Protein AF-A0A3B9VJE5-F1 (afdb_monomer)

pLDDT: mean 79.24, std 12.78, range [45.5, 96.0]

Solvent-accessible surface area (backbone atoms only — not comparable to full-atom values): 6988 Å² total; per-residue (Å²): 132,90,74,77,52,71,66,56,53,53,52,52,51,52,52,50,53,51,51,52,51,53,50,51,54,52,49,63,67,43,49,62,50,53,53,42,49,54,51,48,53,52,52,50,53,53,29,51,58,52,37,69,66,68,73,49,73,68,54,52,55,50,38,61,74,64,77,51,62,67,68,61,53,44,51,46,57,43,14,50,53,44,68,76,41,40,75,64,48,51,56,38,28,65,76,38,52,65,63,36,49,52,54,50,52,54,49,40,54,59,49,48,51,52,51,32,66,76,66,71,54,82,87,130

Nearest PDB structures (foldseek):
  3ls1-assembly2_B  TM=3.462E-01  e=5.732E+00  Synechocystis sp. PCC 6803

Radius of gyration: 25.52 Å; Cα contacts (8 Å, |Δi|>4): 57; chains: 1; bounding box: 77×23×64 Å

Foldseek 3Di:
DDDDDPVRVVVVVVVVVVVVVVVVVVVVVCVVLVVLVVVLVVVLVQLVVLQVVVDDPVNLLVCVVVPHDLVNSLSNQLSVVCVVCVVVLSVCSSVPVPVSVVVSVVSSVVVSVVSCVVSVPDDD

Mean predicted aligned 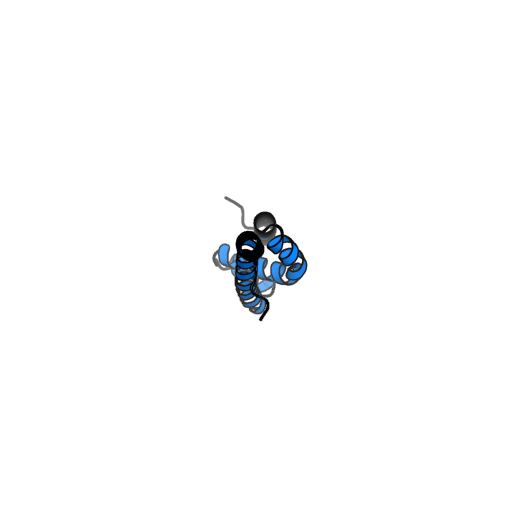error: 10.59 Å

Secondary structure (DSSP, 8-state):
--PPPHHHHHHHHHHHHHHHHHHHHHHHHHHHHHHHHHHHHHHHHHHHHHHTT---HHHHHHHHHTT--HHHHHHHHHHHHHHHHHHHHHHHHHH-HHHHHHHHHHHHHHHHHHHHHHHT----

Sequence (124 aa):
MLSLTEYEIYLLSIILIAFVYISFQLILKLIPYIKAFLQWNHTRSIMYGLANLNYSDEKIANAIKGDHSDELIEYLVLSSWFVKNEKSLKKIWIKDPKAANELISQTVIARYKYYCDVGGLEYD

Structure (mmCIF, N/CA/C/O backbone):
data_AF-A0A3B9VJE5-F1
#
_entry.id   AF-A0A3B9VJE5-F1
#
loop_
_atom_site.group_PDB
_atom_site.id
_atom_site.type_symbol
_atom_site.label_atom_id
_atom_site.label_alt_id
_atom_site.label_comp_id
_atom_site.label_asym_id
_atom_site.label_entity_id
_atom_site.label_seq_id
_atom_site.pdbx_PDB_ins_code
_atom_site.Cartn_x
_atom_site.Cartn_y
_atom_site.Cartn_z
_atom_site.occupancy
_atom_site.B_iso_or_equiv
_atom_site.auth_seq_id
_atom_site.auth_comp_id
_atom_site.auth_asym_id
_atom_site.auth_atom_id
_atom_site.pdbx_PDB_model_num
ATOM 1 N N . MET A 1 1 ? 48.938 -4.360 -31.541 1.00 47.88 1 MET A N 1
ATOM 2 C CA . MET A 1 1 ? 47.824 -3.433 -31.252 1.00 47.88 1 MET A CA 1
ATOM 3 C C . MET A 1 1 ? 46.750 -3.729 -32.288 1.00 47.88 1 MET A C 1
ATOM 5 O O . MET A 1 1 ? 46.983 -3.439 -33.450 1.00 47.88 1 MET A O 1
ATOM 9 N N . LEU A 1 2 ? 45.669 -4.425 -31.927 1.00 49.97 2 LEU A N 1
ATOM 10 C CA . LEU A 1 2 ? 44.537 -4.605 -32.844 1.00 49.97 2 LEU A CA 1
ATOM 11 C C . LEU A 1 2 ? 43.717 -3.313 -32.799 1.00 49.97 2 LEU A C 1
ATOM 13 O O . LEU A 1 2 ? 43.102 -3.024 -31.775 1.00 49.97 2 LEU A O 1
ATOM 17 N N . SER A 1 3 ? 43.781 -2.505 -33.860 1.00 74.31 3 SER A N 1
ATOM 18 C CA . SER A 1 3 ? 42.865 -1.376 -34.021 1.00 74.31 3 SER A CA 1
ATOM 19 C C . SER A 1 3 ? 41.544 -1.907 -34.552 1.00 74.31 3 SER A C 1
ATOM 21 O O . SER A 1 3 ? 41.530 -2.615 -35.558 1.00 74.31 3 SER A O 1
ATOM 23 N N . LEU A 1 4 ? 40.453 -1.548 -33.886 1.00 75.19 4 LEU A N 1
ATOM 24 C CA . LEU A 1 4 ? 39.113 -1.779 -34.404 1.00 75.19 4 LEU A CA 1
ATOM 25 C C . LEU A 1 4 ? 38.978 -1.118 -35.779 1.00 75.19 4 LEU A C 1
ATOM 27 O O . LEU A 1 4 ? 39.412 0.019 -35.983 1.00 75.19 4 LEU A O 1
ATOM 31 N N . THR A 1 5 ? 38.382 -1.842 -36.713 1.00 86.06 5 THR A N 1
ATOM 32 C CA . THR A 1 5 ? 37.961 -1.297 -38.002 1.00 86.06 5 THR A CA 1
ATOM 33 C C . THR A 1 5 ? 36.825 -0.294 -37.794 1.00 86.06 5 THR A C 1
ATOM 35 O O . THR A 1 5 ? 36.080 -0.368 -36.815 1.00 86.06 5 THR A O 1
ATOM 38 N N . GLU A 1 6 ? 36.653 0.646 -38.726 1.00 85.38 6 GLU A N 1
ATOM 39 C CA . GLU A 1 6 ? 35.576 1.647 -38.651 1.00 85.38 6 GLU A CA 1
ATOM 40 C C . GLU A 1 6 ? 34.198 0.990 -38.476 1.00 85.38 6 GLU A C 1
ATOM 42 O O . GLU A 1 6 ? 33.389 1.441 -37.669 1.00 85.38 6 GLU A O 1
ATOM 47 N N . TYR A 1 7 ? 33.963 -0.135 -39.159 1.00 86.81 7 TYR A N 1
ATOM 48 C CA . TYR A 1 7 ? 32.735 -0.920 -39.041 1.00 86.81 7 TYR A CA 1
ATOM 49 C C . TYR A 1 7 ? 32.483 -1.430 -37.613 1.00 86.81 7 TYR A C 1
ATOM 51 O O . TYR A 1 7 ? 31.365 -1.328 -37.106 1.00 86.81 7 TYR A O 1
ATOM 59 N N . GLU A 1 8 ? 33.513 -1.942 -36.935 1.00 90.44 8 GLU A N 1
ATOM 60 C CA . GLU A 1 8 ? 33.386 -2.423 -35.555 1.00 90.44 8 GLU A CA 1
ATOM 61 C C . GLU A 1 8 ? 33.101 -1.273 -34.579 1.00 90.44 8 GLU A C 1
ATOM 63 O O . GLU A 1 8 ? 32.317 -1.442 -33.644 1.00 90.44 8 GLU A O 1
ATOM 68 N N . ILE A 1 9 ? 33.657 -0.081 -34.826 1.00 90.19 9 ILE A N 1
ATOM 69 C CA . ILE A 1 9 ? 33.362 1.130 -34.043 1.00 90.19 9 ILE A CA 1
ATOM 70 C C . ILE A 1 9 ? 31.896 1.553 -34.228 1.00 90.19 9 ILE A C 1
ATOM 72 O O . ILE A 1 9 ? 31.213 1.862 -33.243 1.00 90.19 9 ILE A O 1
ATOM 76 N N . TYR A 1 10 ? 31.381 1.527 -35.462 1.00 91.44 10 TYR A N 1
ATOM 77 C CA . TYR A 1 10 ? 29.969 1.818 -35.735 1.00 9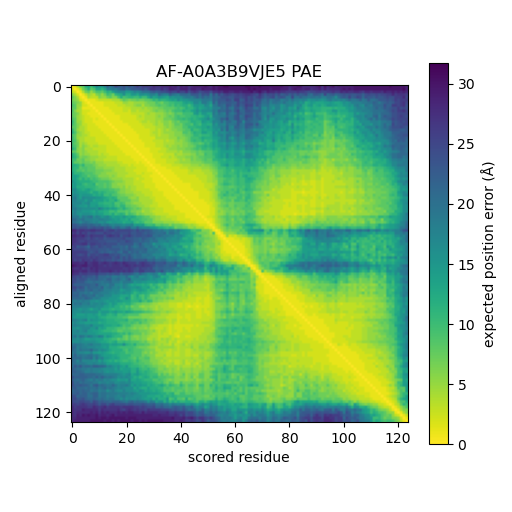1.44 10 TYR A CA 1
ATOM 78 C C . TYR A 1 10 ? 29.040 0.812 -35.048 1.00 91.44 10 TYR A C 1
ATOM 80 O O . TYR A 1 10 ? 28.071 1.211 -34.397 1.00 91.44 10 TYR A O 1
ATOM 88 N N . LEU A 1 11 ? 29.356 -0.482 -35.130 1.00 93.12 11 LEU A N 1
ATOM 89 C CA . LEU A 1 11 ? 28.567 -1.536 -34.496 1.00 93.12 11 LEU A CA 1
ATOM 90 C C . LEU A 1 11 ? 28.539 -1.385 -32.966 1.00 93.12 11 LEU A C 1
ATOM 92 O O . LEU A 1 11 ? 27.465 -1.439 -32.364 1.00 93.12 11 LEU A O 1
ATOM 96 N N . LEU A 1 12 ? 29.692 -1.136 -32.337 1.00 93.00 12 LEU A N 1
ATOM 97 C CA . LEU A 1 12 ? 29.783 -0.900 -30.892 1.00 93.00 12 LEU A CA 1
ATOM 98 C C . LEU A 1 12 ? 28.965 0.321 -30.459 1.00 93.00 12 LEU A C 1
ATOM 100 O O . LEU A 1 12 ? 28.288 0.277 -29.431 1.00 93.00 12 LEU A O 1
ATOM 104 N N . SER A 1 13 ? 28.973 1.384 -31.263 1.00 91.88 13 SER A N 1
ATOM 105 C CA . SER A 1 13 ? 28.199 2.599 -30.995 1.00 91.88 13 SER A CA 1
ATOM 106 C C . SER A 1 13 ? 26.689 2.335 -31.028 1.00 91.88 13 SER A C 1
ATOM 108 O O . SER A 1 13 ? 25.964 2.782 -30.139 1.00 91.88 13 SER A O 1
ATOM 110 N N . ILE A 1 14 ? 26.208 1.553 -32.001 1.00 94.75 14 ILE A N 1
ATOM 111 C CA . ILE A 1 14 ? 24.791 1.159 -32.098 1.00 94.75 14 ILE A CA 1
ATOM 112 C C . ILE A 1 14 ? 24.381 0.295 -30.900 1.00 94.75 14 ILE A C 1
ATOM 114 O O . ILE A 1 14 ? 23.336 0.542 -30.293 1.00 94.75 14 ILE A O 1
ATOM 118 N N . ILE A 1 15 ? 25.210 -0.686 -30.528 1.00 95.31 15 ILE A N 1
ATOM 119 C CA . ILE A 1 15 ? 24.961 -1.552 -29.366 1.00 95.31 15 ILE A CA 1
ATOM 120 C C . ILE A 1 15 ? 24.875 -0.715 -28.085 1.00 95.31 15 ILE A C 1
ATOM 122 O O . ILE A 1 15 ? 23.964 -0.917 -27.279 1.00 95.31 15 ILE A O 1
ATOM 126 N N . LEU A 1 16 ? 25.777 0.254 -27.911 1.00 96.00 16 LEU A N 1
ATOM 127 C CA . LEU A 1 16 ? 25.784 1.134 -26.746 1.00 96.00 16 LEU A CA 1
ATOM 128 C C . LEU A 1 16 ? 24.506 1.980 -26.666 1.00 96.00 16 LEU A C 1
ATOM 130 O O . LEU A 1 16 ? 23.873 2.036 -25.611 1.00 96.00 16 LEU A O 1
ATOM 134 N N . ILE A 1 17 ? 24.088 2.592 -27.777 1.00 95.25 17 ILE A N 1
ATOM 135 C CA . ILE A 1 17 ? 22.853 3.390 -27.838 1.00 95.25 17 ILE A CA 1
ATOM 136 C C . ILE A 1 17 ? 21.631 2.519 -27.517 1.00 95.25 17 ILE A C 1
ATOM 138 O O . ILE A 1 17 ? 20.781 2.919 -26.717 1.00 95.25 17 ILE A O 1
ATOM 142 N N . ALA A 1 18 ? 21.555 1.313 -28.085 1.00 94.88 18 ALA A N 1
ATOM 143 C CA . ALA A 1 18 ? 20.469 0.376 -27.812 1.00 94.88 18 ALA A CA 1
ATOM 144 C C . ALA A 1 18 ? 20.425 -0.030 -26.330 1.00 94.88 18 ALA A C 1
ATOM 146 O O . ALA A 1 18 ? 19.352 -0.043 -25.723 1.00 94.88 18 ALA A O 1
ATOM 147 N N . PHE A 1 19 ? 21.582 -0.300 -25.722 1.00 95.69 19 PHE A N 1
ATOM 148 C CA . PHE A 1 19 ? 21.676 -0.642 -24.305 1.00 95.69 19 PHE A CA 1
ATOM 149 C C . PHE A 1 19 ? 21.207 0.503 -23.396 1.00 95.69 19 PHE A C 1
ATOM 151 O O . PHE A 1 19 ? 20.431 0.275 -22.462 1.00 95.69 19 PHE A O 1
ATOM 158 N N . VAL A 1 20 ? 21.622 1.739 -23.691 1.00 95.56 20 VAL A N 1
ATOM 159 C CA . VAL A 1 20 ? 21.173 2.936 -22.961 1.00 95.56 20 VAL A CA 1
ATOM 160 C C . VAL A 1 20 ? 19.660 3.108 -23.092 1.00 95.56 20 VAL A C 1
ATOM 162 O O . VAL A 1 20 ? 18.981 3.323 -22.087 1.00 95.56 20 VAL A O 1
ATOM 165 N N . TYR A 1 21 ? 19.111 2.948 -24.298 1.00 95.75 21 TYR A N 1
ATOM 166 C CA . TYR A 1 21 ? 17.673 3.060 -24.539 1.00 95.75 21 TYR A CA 1
ATOM 167 C C . TYR A 1 21 ? 16.866 2.011 -23.761 1.00 95.75 21 TYR A C 1
ATOM 169 O O . TYR A 1 21 ? 15.898 2.354 -23.079 1.00 95.75 21 TYR A O 1
ATOM 177 N N . ILE A 1 22 ? 17.282 0.742 -23.808 1.00 94.81 22 ILE A N 1
ATOM 178 C CA . ILE A 1 22 ? 16.623 -0.351 -23.078 1.00 94.81 22 ILE A CA 1
ATOM 179 C C . ILE A 1 22 ? 16.668 -0.090 -21.569 1.00 94.81 22 ILE A C 1
ATOM 181 O O . ILE A 1 22 ? 15.643 -0.201 -20.891 1.00 94.81 22 ILE A O 1
ATOM 185 N N . SER A 1 23 ? 17.831 0.314 -21.052 1.00 92.75 23 SER A N 1
ATOM 186 C CA . SER A 1 23 ? 18.016 0.637 -19.634 1.00 92.75 23 SER A CA 1
ATOM 187 C C . SER A 1 23 ? 17.117 1.795 -19.198 1.00 92.75 23 SER A C 1
ATOM 189 O O . SER A 1 23 ? 16.454 1.713 -18.164 1.00 92.75 23 SER A O 1
ATOM 191 N N . PHE A 1 24 ? 17.021 2.846 -20.013 1.00 93.88 24 PHE A N 1
ATOM 192 C CA . PHE A 1 24 ? 16.151 3.990 -19.748 1.00 93.88 24 PHE A CA 1
ATOM 193 C C . PHE A 1 24 ? 14.667 3.595 -19.702 1.00 93.88 24 PHE A C 1
ATOM 195 O O . PHE A 1 24 ? 13.958 3.958 -18.763 1.00 93.88 24 PHE A O 1
ATOM 202 N N . GLN A 1 25 ? 14.200 2.787 -20.658 1.00 93.94 25 GLN A N 1
ATOM 203 C CA . GLN A 1 25 ? 12.819 2.285 -20.674 1.00 93.94 25 GLN A CA 1
ATOM 204 C C . GLN A 1 25 ? 12.501 1.406 -19.455 1.00 93.94 25 GLN A C 1
ATOM 206 O O . GLN A 1 25 ? 11.414 1.500 -18.881 1.00 93.94 25 GLN A O 1
ATOM 211 N N . LEU A 1 26 ? 13.451 0.570 -19.028 1.00 92.50 26 LEU A N 1
ATOM 212 C CA . LEU A 1 26 ? 13.338 -0.222 -17.800 1.00 92.50 26 LEU A CA 1
ATOM 213 C C . LEU A 1 26 ? 13.204 0.670 -16.562 1.00 92.50 26 LEU A C 1
ATOM 215 O O . LEU A 1 26 ? 12.310 0.442 -15.747 1.00 92.50 26 LEU A O 1
ATOM 219 N N . ILE A 1 27 ? 14.031 1.712 -16.448 1.00 91.25 27 ILE A N 1
ATOM 220 C CA . ILE A 1 27 ? 13.959 2.675 -15.341 1.00 91.25 27 ILE A CA 1
ATOM 221 C C . ILE A 1 27 ? 12.585 3.352 -15.313 1.00 91.25 27 ILE A C 1
ATOM 223 O O . ILE A 1 27 ? 11.944 3.368 -14.262 1.00 91.25 27 ILE A O 1
ATOM 227 N N . LEU A 1 28 ? 12.088 3.839 -16.456 1.00 91.38 28 LEU A N 1
ATOM 228 C CA . LEU A 1 28 ? 10.766 4.473 -16.536 1.00 91.38 28 LEU A CA 1
ATOM 229 C C . LEU A 1 28 ? 9.639 3.540 -16.074 1.00 91.38 28 LEU A C 1
ATOM 231 O O . LEU A 1 28 ? 8.741 3.975 -15.352 1.00 91.38 28 LEU A O 1
ATOM 235 N N . LYS A 1 29 ? 9.710 2.250 -16.424 1.00 89.69 29 LYS A N 1
ATOM 236 C CA . LYS A 1 29 ? 8.741 1.241 -15.968 1.00 89.69 29 LYS A CA 1
ATOM 237 C C . LYS A 1 29 ? 8.828 0.953 -14.468 1.00 89.69 29 LYS A C 1
ATOM 239 O O . LYS A 1 29 ? 7.816 0.583 -13.882 1.00 89.69 29 LYS A O 1
ATOM 244 N N . LEU A 1 30 ? 9.991 1.129 -13.839 1.00 88.38 30 LEU A N 1
ATOM 245 C CA . LEU A 1 30 ? 10.194 0.883 -12.405 1.00 88.38 30 LEU A CA 1
ATOM 246 C C . LEU A 1 30 ? 9.739 2.047 -11.512 1.00 88.38 30 LEU A C 1
ATOM 248 O O . LEU A 1 30 ? 9.317 1.804 -10.381 1.00 88.38 30 LEU A O 1
ATOM 252 N N . ILE A 1 31 ? 9.768 3.291 -12.005 1.00 89.38 31 ILE A N 1
ATOM 253 C CA . ILE A 1 31 ? 9.331 4.488 -11.259 1.00 89.38 31 ILE A CA 1
ATOM 254 C C . ILE A 1 31 ? 7.973 4.312 -10.546 1.00 89.38 31 ILE A C 1
ATOM 256 O O . ILE A 1 31 ? 7.910 4.609 -9.348 1.00 89.38 31 ILE A O 1
ATOM 260 N N . PRO A 1 32 ? 6.883 3.848 -11.196 1.00 85.88 32 PRO A N 1
ATOM 261 C CA . PRO A 1 32 ? 5.594 3.691 -10.519 1.00 85.88 32 PRO A CA 1
ATOM 262 C C . PRO A 1 32 ? 5.642 2.668 -9.376 1.00 85.88 32 PRO A C 1
ATOM 264 O O . PRO A 1 32 ? 5.059 2.918 -8.323 1.00 85.88 32 PRO A O 1
ATOM 267 N N . TYR A 1 33 ? 6.388 1.569 -9.527 1.00 86.31 33 TYR A N 1
ATOM 268 C CA . TYR A 1 33 ? 6.553 0.569 -8.466 1.00 86.31 33 TYR A CA 1
ATOM 269 C C . TYR A 1 33 ? 7.329 1.125 -7.272 1.00 86.31 33 TYR A C 1
ATOM 271 O O . TYR A 1 33 ? 6.951 0.886 -6.126 1.00 86.31 33 TYR A O 1
ATOM 279 N N . ILE A 1 34 ? 8.382 1.909 -7.527 1.00 87.56 34 ILE A N 1
ATOM 280 C CA . ILE A 1 34 ? 9.156 2.573 -6.470 1.00 87.56 34 ILE A CA 1
ATOM 281 C C . ILE A 1 34 ? 8.266 3.563 -5.710 1.00 87.56 34 ILE A C 1
ATOM 283 O O . ILE A 1 34 ? 8.248 3.548 -4.480 1.00 87.56 34 ILE A O 1
ATOM 287 N N . LYS A 1 35 ? 7.475 4.380 -6.420 1.00 88.00 35 LYS A N 1
ATOM 288 C CA . LYS A 1 35 ? 6.519 5.307 -5.791 1.00 88.00 35 LYS A CA 1
ATOM 289 C C . LYS A 1 35 ? 5.484 4.568 -4.942 1.00 88.00 35 LYS A C 1
ATOM 291 O O . LYS A 1 35 ? 5.281 4.943 -3.789 1.00 88.00 35 LYS A O 1
ATOM 296 N N . ALA A 1 36 ? 4.882 3.503 -5.473 1.00 85.06 36 ALA A N 1
ATOM 297 C CA . ALA A 1 36 ? 3.910 2.692 -4.744 1.00 85.06 36 ALA A CA 1
ATOM 298 C C . ALA A 1 36 ? 4.522 2.061 -3.482 1.00 85.06 36 ALA A C 1
ATOM 300 O O . ALA A 1 36 ? 3.883 2.040 -2.432 1.00 85.06 36 ALA A O 1
ATOM 301 N N . PHE A 1 37 ? 5.774 1.600 -3.558 1.00 88.62 37 PHE A N 1
ATOM 302 C CA . PHE A 1 37 ? 6.498 1.036 -2.420 1.00 88.62 37 PHE A CA 1
ATOM 303 C C . PHE A 1 37 ? 6.825 2.079 -1.339 1.00 88.62 37 PHE A C 1
ATOM 305 O O . PHE A 1 37 ? 6.661 1.804 -0.149 1.00 88.62 37 PHE A O 1
ATOM 312 N N . LEU A 1 38 ? 7.255 3.282 -1.732 1.00 88.94 38 LEU A N 1
ATOM 313 C CA . LEU A 1 38 ? 7.496 4.383 -0.794 1.00 88.94 38 LEU A CA 1
ATOM 314 C C . LEU A 1 38 ? 6.203 4.804 -0.085 1.00 88.94 38 LEU A C 1
ATOM 316 O O . LEU A 1 38 ? 6.194 4.926 1.140 1.00 88.94 38 LEU A O 1
ATOM 320 N N . GLN A 1 39 ? 5.109 4.955 -0.838 1.00 88.00 39 GLN A N 1
ATOM 321 C CA . GLN A 1 39 ? 3.788 5.246 -0.275 1.00 88.00 39 GLN A CA 1
ATOM 322 C C . GLN A 1 39 ? 3.336 4.149 0.690 1.00 88.00 39 GLN A C 1
ATOM 324 O O . GLN A 1 39 ? 2.942 4.454 1.811 1.00 88.00 39 GLN A O 1
ATOM 329 N N . TRP A 1 40 ? 3.484 2.879 0.305 1.00 89.69 40 TRP A N 1
ATOM 330 C CA . TRP A 1 40 ? 3.173 1.743 1.168 1.00 89.69 40 TRP A CA 1
ATOM 331 C C . TRP A 1 40 ? 3.911 1.815 2.510 1.00 89.69 40 TRP A C 1
ATOM 333 O O . TRP A 1 40 ? 3.297 1.650 3.561 1.00 89.69 40 TRP A O 1
ATOM 343 N N . ASN A 1 41 ? 5.222 2.078 2.496 1.00 88.62 41 ASN A N 1
ATOM 344 C CA . ASN A 1 41 ? 6.010 2.158 3.728 1.00 88.62 41 ASN A CA 1
ATOM 345 C C . ASN A 1 41 ? 5.574 3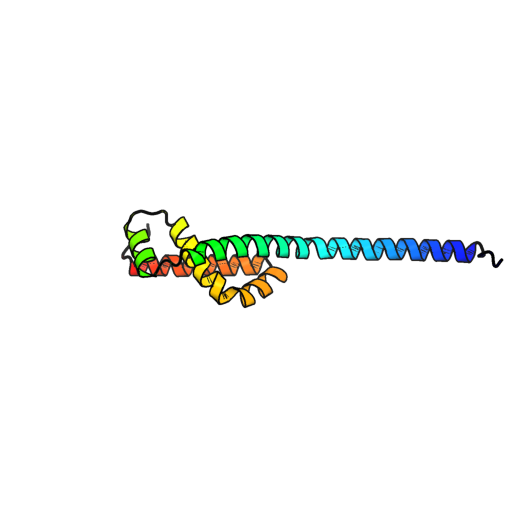.326 4.619 1.00 88.62 41 ASN A C 1
ATOM 347 O O . ASN A 1 41 ? 5.513 3.166 5.839 1.00 88.62 41 ASN A O 1
ATOM 351 N N . HIS A 1 42 ? 5.248 4.472 4.019 1.00 85.31 42 HIS A N 1
ATOM 352 C CA . HIS A 1 42 ? 4.743 5.628 4.750 1.00 85.31 42 HIS A CA 1
ATOM 353 C C . HIS A 1 42 ? 3.395 5.321 5.418 1.00 85.31 42 HIS A C 1
ATOM 355 O O . HIS A 1 42 ? 3.274 5.443 6.639 1.00 85.31 42 HIS A O 1
ATOM 361 N N . THR A 1 43 ? 2.422 4.815 4.653 1.00 85.94 43 THR A N 1
ATOM 362 C CA . THR A 1 43 ? 1.108 4.405 5.169 1.00 85.94 43 THR A CA 1
ATOM 363 C C . THR A 1 43 ? 1.243 3.339 6.250 1.00 85.94 43 THR A C 1
ATOM 365 O O . THR A 1 43 ? 0.653 3.467 7.319 1.00 85.94 43 THR A O 1
ATOM 368 N N . ARG A 1 44 ? 2.075 2.317 6.024 1.00 88.25 44 ARG A N 1
ATOM 369 C CA . ARG A 1 44 ? 2.357 1.268 7.008 1.00 88.25 44 ARG A CA 1
ATOM 370 C C . ARG A 1 44 ? 2.861 1.855 8.323 1.00 88.25 44 ARG A C 1
ATOM 372 O O . ARG A 1 44 ? 2.391 1.442 9.377 1.00 88.25 44 ARG A O 1
ATOM 379 N N . SER A 1 45 ? 3.801 2.798 8.276 1.00 85.56 45 SER A N 1
ATOM 380 C CA . SER A 1 45 ? 4.342 3.427 9.484 1.00 85.56 45 SER A CA 1
ATOM 381 C C . SER A 1 45 ? 3.260 4.156 10.279 1.00 85.56 45 SER A C 1
ATOM 383 O O . SER A 1 45 ? 3.197 4.002 11.496 1.00 85.56 45 SER A O 1
ATOM 385 N N . ILE A 1 46 ? 2.392 4.909 9.596 1.00 82.56 46 ILE A N 1
ATOM 386 C CA . ILE A 1 46 ? 1.272 5.618 10.228 1.00 82.56 46 ILE A CA 1
ATOM 387 C C . ILE A 1 46 ? 0.298 4.617 10.860 1.00 82.56 46 ILE A C 1
ATOM 389 O O . ILE A 1 46 ? -0.018 4.734 12.041 1.00 82.56 46 ILE A O 1
ATOM 393 N N . MET A 1 47 ? -0.119 3.590 10.115 1.00 85.62 47 MET A N 1
ATOM 394 C CA . MET A 1 47 ? -1.081 2.591 10.596 1.00 85.62 47 MET A CA 1
ATOM 395 C C . MET A 1 47 ? -0.547 1.791 11.784 1.00 85.62 47 MET A C 1
ATOM 397 O O . MET A 1 47 ? -1.278 1.551 12.736 1.00 85.62 47 MET A O 1
ATOM 401 N N . TYR A 1 48 ? 0.732 1.413 11.783 1.00 84.75 48 TYR A N 1
ATOM 402 C CA . TYR A 1 48 ? 1.338 0.762 12.947 1.00 84.75 48 TYR A CA 1
ATOM 403 C C . TYR A 1 48 ? 1.456 1.703 14.149 1.00 84.75 48 TYR A C 1
ATOM 405 O O . TYR A 1 48 ? 1.244 1.265 15.278 1.00 84.75 48 TYR A O 1
ATOM 413 N N . GLY A 1 49 ? 1.763 2.984 13.921 1.00 80.12 49 GLY A N 1
ATOM 414 C CA . GLY A 1 49 ? 1.767 3.998 14.975 1.00 80.12 49 GLY A CA 1
ATOM 415 C C . GLY A 1 49 ? 0.399 4.128 15.645 1.00 80.12 49 GLY A C 1
ATOM 416 O O . GLY A 1 49 ? 0.316 4.102 16.869 1.00 80.12 49 GLY A O 1
ATOM 417 N N . LEU A 1 50 ? -0.668 4.176 14.843 1.00 79.06 50 LEU A N 1
ATOM 418 C CA . LEU A 1 50 ? -2.050 4.247 15.320 1.00 79.06 50 LEU A CA 1
ATOM 419 C C . LEU A 1 50 ? -2.502 2.953 16.011 1.00 79.06 50 LEU A C 1
ATOM 421 O O . LEU A 1 50 ? -3.075 3.007 17.096 1.00 79.06 50 LEU A O 1
ATOM 425 N N . ALA A 1 51 ? -2.195 1.784 15.444 1.00 79.06 51 ALA A N 1
ATOM 426 C CA . ALA A 1 51 ? -2.573 0.498 16.031 1.00 79.06 51 ALA A CA 1
ATOM 427 C C . ALA A 1 51 ? -1.880 0.243 17.383 1.00 79.06 51 ALA A C 1
ATOM 429 O O . ALA A 1 51 ? -2.477 -0.337 18.290 1.00 79.06 51 ALA A O 1
ATOM 430 N N . ASN A 1 52 ? -0.642 0.721 17.550 1.00 75.31 52 ASN A N 1
ATOM 431 C CA . ASN A 1 52 ? 0.104 0.613 18.806 1.00 75.31 52 ASN A CA 1
ATOM 432 C C . ASN A 1 52 ? -0.462 1.478 19.940 1.00 75.31 52 ASN A C 1
ATOM 434 O O . ASN A 1 52 ? -0.078 1.274 21.091 1.00 75.31 52 ASN A O 1
ATOM 438 N N . LEU A 1 53 ? -1.398 2.393 19.658 1.00 70.25 53 LEU A N 1
ATOM 439 C CA . LEU A 1 53 ? -2.148 3.091 20.704 1.00 70.25 53 LEU A CA 1
ATOM 440 C C . LEU A 1 53 ? -3.060 2.133 21.502 1.00 70.25 53 LEU A C 1
ATOM 442 O O . LEU A 1 53 ? -3.519 2.491 22.584 1.00 70.25 53 LEU A O 1
ATOM 446 N N . ASN A 1 54 ? -3.262 0.902 21.003 1.00 60.16 54 ASN A N 1
ATOM 447 C CA . ASN A 1 54 ? -3.834 -0.247 21.712 1.00 60.16 54 ASN A CA 1
ATOM 448 C C . ASN A 1 54 ? -5.166 0.064 22.425 1.00 60.16 54 ASN A C 1
ATOM 450 O O . ASN A 1 54 ? -5.407 -0.342 23.565 1.00 60.16 54 ASN A O 1
ATOM 454 N N . TYR A 1 55 ? -6.033 0.825 21.754 1.00 63.38 55 TYR A N 1
ATOM 455 C CA . TYR A 1 55 ? -7.382 1.098 22.231 1.00 63.38 55 TYR A CA 1
ATOM 456 C C . TYR A 1 55 ? -8.235 -0.172 22.121 1.00 63.38 55 TYR A C 1
ATOM 458 O O . TYR A 1 55 ? -8.308 -0.788 21.059 1.00 63.38 55 TYR A O 1
ATOM 466 N N . SER A 1 56 ? -8.869 -0.577 23.224 1.00 63.56 56 SER A N 1
ATOM 467 C CA . SER A 1 56 ? -9.863 -1.653 23.208 1.00 63.56 56 SER A CA 1
ATOM 468 C C . SER A 1 56 ? -11.107 -1.219 22.431 1.00 63.56 56 SER A C 1
ATOM 470 O O . SER A 1 56 ? -11.412 -0.026 22.380 1.00 63.56 56 SER A O 1
ATOM 472 N N . ASP A 1 57 ? -11.863 -2.178 21.885 1.00 64.62 57 ASP A N 1
ATOM 473 C CA . ASP A 1 57 ? -13.138 -1.903 21.201 1.00 64.62 57 ASP A CA 1
ATOM 474 C C . ASP A 1 57 ? -14.101 -1.089 22.090 1.00 64.62 57 ASP A C 1
ATOM 476 O O . ASP A 1 57 ? -14.792 -0.199 21.607 1.00 64.62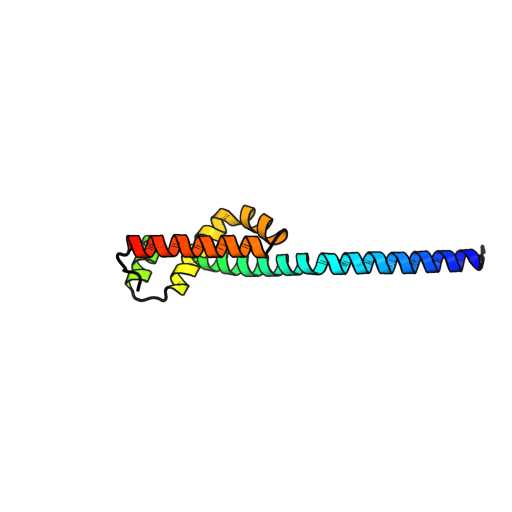 57 ASP A O 1
ATOM 480 N N . GLU A 1 58 ? -14.067 -1.309 23.408 1.00 64.44 58 GLU A N 1
ATOM 481 C CA . GLU A 1 58 ? -14.780 -0.504 24.411 1.00 64.44 58 GLU A CA 1
ATOM 482 C C . GLU A 1 58 ? -14.339 0.963 24.448 1.00 64.44 58 GLU A C 1
ATOM 484 O O . GLU A 1 58 ? -15.175 1.858 24.550 1.00 64.44 58 GLU A O 1
ATOM 489 N N . LYS A 1 59 ? -13.033 1.245 24.365 1.00 66.38 59 LYS A N 1
ATOM 490 C CA . LYS A 1 59 ? -12.547 2.630 24.330 1.00 66.38 59 LYS A CA 1
ATOM 491 C C . LYS A 1 59 ? -12.883 3.312 23.008 1.00 66.38 59 LYS A C 1
ATOM 493 O O . LYS A 1 59 ? -13.138 4.509 23.020 1.00 66.38 59 LYS A O 1
ATOM 498 N N . ILE A 1 60 ? -12.906 2.567 21.902 1.00 65.75 60 ILE A N 1
ATOM 499 C CA . ILE A 1 60 ? -13.346 3.085 20.600 1.00 65.75 60 ILE A CA 1
ATOM 500 C C . ILE A 1 60 ? -14.846 3.417 20.664 1.00 65.75 60 ILE A C 1
ATOM 502 O O . ILE A 1 60 ? -15.236 4.526 20.315 1.00 65.75 60 ILE A O 1
ATOM 506 N N . ALA A 1 61 ? -15.670 2.518 21.214 1.00 63.06 61 ALA A N 1
ATOM 507 C CA . ALA A 1 61 ? -17.103 2.745 21.423 1.00 63.06 61 ALA A CA 1
ATOM 508 C C . ALA A 1 61 ? -17.392 3.934 22.359 1.00 63.06 61 ALA A C 1
ATOM 510 O O . ALA A 1 61 ? -18.298 4.724 22.103 1.00 63.06 61 ALA A O 1
ATOM 511 N N . ASN A 1 62 ? -16.606 4.096 23.426 1.00 65.00 62 ASN A N 1
ATOM 512 C CA . ASN A 1 62 ? -16.726 5.239 24.331 1.00 65.00 62 ASN A CA 1
ATOM 513 C C . ASN A 1 62 ? -16.236 6.549 23.698 1.00 65.00 62 ASN A C 1
ATOM 515 O O . ASN A 1 62 ? -16.787 7.598 24.011 1.00 65.00 62 ASN A O 1
ATOM 519 N N . ALA A 1 63 ? -15.243 6.501 22.804 1.00 65.00 63 ALA A N 1
ATOM 520 C CA . ALA A 1 63 ? -14.797 7.670 22.052 1.00 65.00 63 ALA A CA 1
ATOM 521 C C . ALA A 1 63 ? -15.862 8.157 21.055 1.00 65.00 63 ALA A C 1
ATOM 523 O O . ALA A 1 63 ? -16.092 9.359 20.977 1.00 65.00 63 ALA A O 1
ATOM 524 N N . ILE A 1 64 ? -16.557 7.232 20.380 1.00 63.75 64 ILE A N 1
ATOM 525 C CA . ILE A 1 64 ? -17.718 7.530 19.518 1.00 63.75 64 ILE A CA 1
ATOM 526 C C . ILE A 1 64 ? -18.823 8.235 20.315 1.00 63.75 64 ILE A C 1
ATOM 528 O O . ILE A 1 64 ? -19.354 9.251 19.888 1.00 63.75 64 ILE A O 1
ATOM 532 N N . LYS A 1 65 ? -19.138 7.737 21.517 1.00 64.06 65 LYS A N 1
ATOM 533 C CA . LYS A 1 65 ? -20.151 8.349 22.398 1.00 64.06 65 LYS A CA 1
ATOM 534 C C . LYS A 1 65 ? -19.721 9.687 23.012 1.00 64.06 65 LYS A C 1
ATOM 536 O O . LYS A 1 65 ? -20.563 10.392 23.558 1.00 64.06 65 LYS A O 1
ATOM 541 N N . GLY A 1 66 ? -18.426 9.997 22.987 1.00 62.06 66 GLY A N 1
ATOM 542 C CA . GLY A 1 66 ? -17.821 11.170 23.621 1.00 62.06 66 GLY A CA 1
ATOM 543 C C . GLY A 1 66 ? -17.661 12.389 22.711 1.00 62.06 66 GLY A C 1
ATOM 544 O O . GLY A 1 66 ? -16.960 13.314 23.112 1.00 62.06 66 GLY A O 1
ATOM 545 N N . ASP A 1 67 ? -18.275 12.392 21.522 1.00 59.28 67 ASP A N 1
ATOM 546 C CA . ASP A 1 67 ? -18.226 13.500 20.549 1.00 59.28 67 ASP A CA 1
ATOM 547 C C . ASP A 1 67 ? -16.820 13.739 19.944 1.00 59.28 67 ASP A C 1
ATOM 549 O O . ASP A 1 67 ? -16.444 14.846 19.551 1.00 59.28 67 ASP A O 1
ATOM 553 N N . HIS A 1 68 ? -15.989 12.690 19.880 1.00 59.19 68 HIS A N 1
ATOM 554 C CA . HIS A 1 68 ? -14.746 12.719 19.103 1.00 59.19 68 HIS A CA 1
ATOM 555 C C . HIS A 1 68 ? -15.043 12.566 17.607 1.00 59.19 68 HIS A C 1
ATOM 557 O O . HIS A 1 68 ? -15.966 11.847 17.242 1.00 59.19 68 HIS A O 1
ATOM 563 N N . SER A 1 69 ? -14.248 13.213 16.737 1.00 63.22 69 SER A N 1
ATOM 564 C CA . SER A 1 69 ? -14.550 13.216 15.299 1.00 63.22 69 SER A CA 1
ATOM 565 C C . SER A 1 69 ? -14.575 11.800 14.720 1.00 63.22 69 SER A C 1
ATOM 567 O O . SER A 1 69 ? -13.672 10.994 14.975 1.00 63.22 69 SER A O 1
ATOM 569 N N . ASP A 1 70 ? -15.595 11.527 13.906 1.00 63.56 70 ASP A N 1
ATOM 570 C CA . ASP A 1 70 ? -15.790 10.267 13.180 1.00 63.56 70 ASP A CA 1
ATOM 571 C C . ASP A 1 70 ? -14.520 9.818 12.445 1.00 63.56 70 ASP A C 1
ATOM 573 O O . ASP A 1 70 ? -14.144 8.647 12.476 1.00 63.56 70 ASP A O 1
ATOM 577 N N . GLU A 1 71 ? -13.783 10.775 11.881 1.00 63.72 71 GLU A N 1
ATOM 578 C CA . GLU A 1 71 ? -12.518 10.554 11.180 1.00 63.72 71 GLU A CA 1
ATOM 579 C C . GLU A 1 71 ? -11.465 9.879 12.074 1.00 63.72 71 GLU A C 1
ATOM 581 O O . GLU A 1 71 ? -10.758 8.968 11.640 1.00 63.72 71 GLU A O 1
ATOM 586 N N . LEU A 1 72 ? -11.352 10.278 13.346 1.00 67.44 72 LEU A N 1
ATOM 587 C CA . LEU A 1 72 ? -10.377 9.693 14.271 1.00 67.44 72 LEU A CA 1
ATOM 588 C C . LEU A 1 72 ? -10.703 8.218 14.553 1.00 67.44 72 LEU A C 1
ATOM 590 O O . LEU A 1 72 ? -9.807 7.370 14.621 1.00 67.44 72 LEU A O 1
ATOM 594 N N . ILE A 1 73 ? -11.992 7.913 14.690 1.00 66.12 73 ILE A N 1
ATOM 595 C CA . ILE A 1 73 ? -12.506 6.559 14.909 1.00 66.12 73 ILE A CA 1
ATOM 596 C C . ILE A 1 73 ? -12.281 5.704 13.662 1.00 66.12 73 ILE A C 1
ATOM 598 O O . ILE A 1 73 ? -11.770 4.585 13.777 1.00 66.12 73 ILE A O 1
ATOM 602 N N . GLU A 1 74 ? -12.567 6.239 12.476 1.00 69.81 74 GLU A N 1
ATOM 603 C CA . GLU A 1 74 ? -12.276 5.583 11.202 1.00 69.81 74 GLU A CA 1
ATOM 604 C C . GLU A 1 74 ? -10.793 5.216 11.086 1.00 69.81 74 GLU A C 1
ATOM 606 O O . GLU A 1 74 ? -10.467 4.064 10.786 1.00 69.81 74 GLU A O 1
ATOM 611 N N . TYR A 1 75 ? -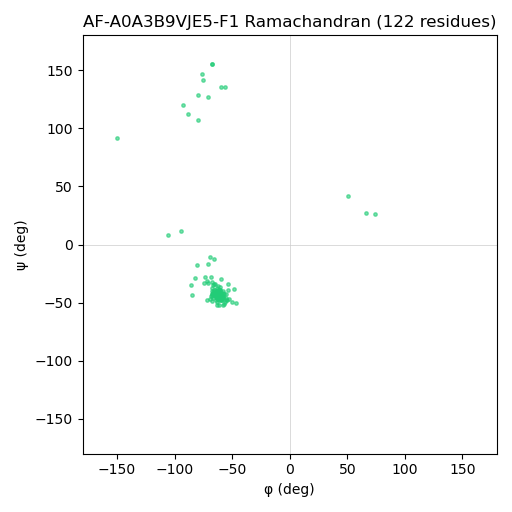9.884 6.145 11.399 1.00 73.50 75 TYR A N 1
ATOM 612 C CA . TYR A 1 75 ? -8.442 5.892 11.350 1.00 73.50 75 TYR A CA 1
ATOM 613 C C . TYR A 1 75 ? -7.984 4.826 12.352 1.00 73.50 75 TYR A C 1
ATOM 615 O O . TYR A 1 75 ? -7.168 3.963 12.007 1.00 73.50 75 TYR A O 1
ATOM 623 N N . LEU A 1 76 ? -8.513 4.833 13.577 1.00 72.62 76 LEU A N 1
ATOM 624 C CA . LEU A 1 76 ? -8.190 3.823 14.589 1.00 72.62 76 LEU A CA 1
ATOM 625 C C . LEU A 1 76 ? -8.661 2.430 14.157 1.00 72.62 76 LEU A C 1
ATOM 627 O O . LEU A 1 76 ? -7.889 1.464 14.179 1.00 72.62 76 LEU A O 1
ATOM 631 N N . VAL A 1 77 ? -9.900 2.326 13.690 1.00 73.50 77 VAL A N 1
ATOM 632 C CA . VAL A 1 77 ? -10.496 1.074 13.216 1.00 73.50 77 VAL A CA 1
ATOM 633 C C . VAL A 1 77 ? -9.757 0.550 11.985 1.00 73.50 77 VAL A C 1
ATOM 635 O O . VAL A 1 77 ? -9.425 -0.644 11.911 1.00 73.50 77 VAL A O 1
ATOM 638 N N . LEU A 1 78 ? -9.455 1.438 11.040 1.00 81.06 78 LEU A N 1
ATOM 639 C CA . LEU A 1 78 ? -8.690 1.129 9.841 1.00 81.06 78 LEU A CA 1
ATOM 640 C C . LEU A 1 78 ? -7.304 0.592 10.201 1.00 81.06 78 LEU A C 1
ATOM 642 O O . LEU A 1 78 ? -6.903 -0.444 9.670 1.00 81.06 78 LEU A O 1
ATOM 646 N N . SER A 1 79 ? -6.605 1.236 11.138 1.00 83.06 79 SER A N 1
ATOM 647 C CA . SER A 1 79 ? -5.254 0.838 11.543 1.00 83.06 79 SER A CA 1
ATOM 648 C C . SER A 1 79 ? -5.198 -0.592 12.103 1.00 83.06 79 SER A C 1
ATOM 650 O O . SER A 1 79 ? -4.331 -1.381 11.719 1.00 83.06 79 SER A O 1
ATOM 652 N N . SER A 1 80 ? -6.183 -0.985 12.918 1.00 79.56 80 SER A N 1
ATOM 653 C CA . SER A 1 80 ? -6.280 -2.340 13.481 1.00 79.56 80 SER A CA 1
ATOM 654 C C . SER A 1 80 ? -6.544 -3.405 12.408 1.00 79.56 80 SER A C 1
ATOM 656 O O . SER A 1 80 ? -5.913 -4.468 12.402 1.00 79.56 80 SER A O 1
ATOM 658 N N . TRP A 1 81 ? -7.441 -3.131 11.452 1.00 83.69 81 TRP A N 1
ATOM 659 C CA . TRP A 1 81 ? -7.663 -4.038 10.316 1.00 8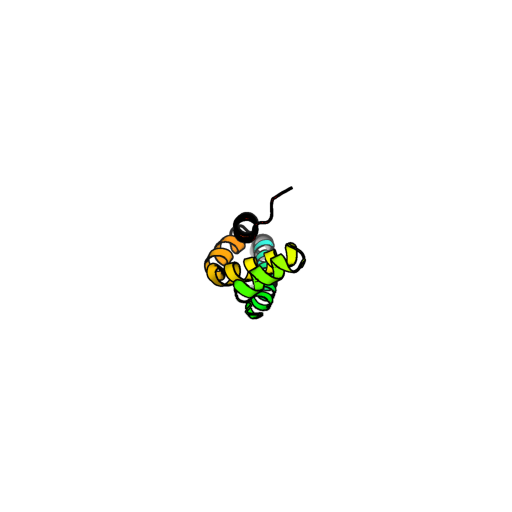3.69 81 TRP A CA 1
ATOM 660 C C . TRP A 1 81 ? -6.444 -4.119 9.401 1.00 83.69 81 TRP A C 1
ATOM 662 O O . TRP A 1 81 ? -6.076 -5.217 8.971 1.00 83.69 81 TRP A O 1
ATOM 672 N N . PHE A 1 82 ? -5.810 -2.977 9.134 1.00 88.12 82 PHE A N 1
ATOM 673 C CA . PHE A 1 82 ? -4.642 -2.865 8.272 1.00 88.12 82 PHE A CA 1
ATOM 674 C C . PHE A 1 82 ? -3.520 -3.779 8.763 1.00 88.12 82 PHE A C 1
ATOM 676 O O . PHE A 1 82 ? -3.002 -4.576 7.984 1.00 88.12 82 PHE A O 1
ATOM 683 N N . VAL A 1 83 ? -3.185 -3.730 10.059 1.00 85.75 83 VAL A N 1
ATOM 684 C CA . VAL A 1 83 ? -2.117 -4.560 10.644 1.00 85.75 83 VAL A CA 1
ATOM 685 C C . VAL A 1 83 ? -2.423 -6.053 10.501 1.00 85.75 83 VAL A C 1
ATOM 687 O O . VAL A 1 83 ? -1.543 -6.832 10.131 1.00 85.75 83 VAL A O 1
ATOM 690 N N . LYS A 1 84 ? -3.678 -6.467 10.717 1.00 85.75 84 LYS A N 1
ATOM 691 C CA . LYS A 1 84 ? -4.091 -7.875 10.557 1.00 85.75 84 LYS A CA 1
ATOM 692 C C . LYS A 1 84 ? -3.992 -8.357 9.107 1.00 85.75 84 LYS A C 1
ATOM 694 O O . LYS A 1 84 ? -3.678 -9.522 8.871 1.00 85.75 84 LYS A O 1
ATOM 699 N N . ASN A 1 85 ? -4.242 -7.474 8.142 1.00 88.25 85 ASN A N 1
ATOM 700 C CA . ASN A 1 85 ? -4.325 -7.811 6.718 1.00 88.25 85 ASN A CA 1
ATOM 701 C C . ASN A 1 85 ? -3.104 -7.357 5.901 1.00 88.25 85 ASN A C 1
ATOM 703 O O . ASN A 1 85 ? -3.104 -7.494 4.673 1.00 88.25 85 ASN A O 1
ATOM 707 N N . GLU A 1 86 ? -2.047 -6.873 6.564 1.00 89.88 86 GLU A N 1
ATOM 708 C CA . GLU A 1 86 ? -0.920 -6.170 5.943 1.00 89.88 86 GLU A CA 1
ATOM 709 C C . GLU A 1 86 ? -0.340 -6.941 4.750 1.00 89.88 86 GLU A C 1
ATOM 711 O O . GLU A 1 86 ? -0.168 -6.388 3.665 1.00 89.88 86 GLU A O 1
ATOM 716 N N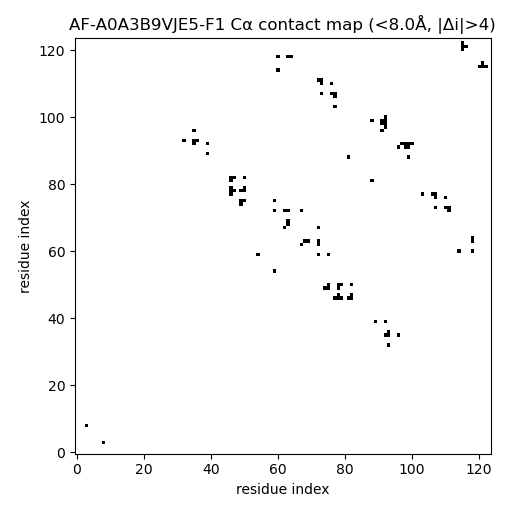 . LYS A 1 87 ? -0.050 -8.236 4.926 1.00 87.50 87 LYS A N 1
ATOM 717 C CA . LYS A 1 87 ? 0.597 -9.052 3.886 1.00 87.50 87 LYS A CA 1
ATOM 718 C C . LYS A 1 87 ? -0.244 -9.153 2.611 1.00 87.50 87 LYS A C 1
ATOM 720 O O . LYS A 1 87 ? 0.308 -9.073 1.514 1.00 87.50 87 LYS A O 1
ATOM 725 N N . SER A 1 88 ? -1.557 -9.337 2.757 1.00 88.25 88 SER A N 1
ATOM 726 C CA . SER A 1 88 ? -2.482 -9.428 1.622 1.00 88.25 88 SER A CA 1
ATOM 727 C C . SER A 1 88 ? -2.608 -8.070 0.933 1.00 88.25 88 SER A C 1
ATOM 729 O O . SER A 1 88 ? -2.423 -7.962 -0.281 1.00 88.25 88 SER A O 1
ATOM 731 N N . LEU A 1 89 ? -2.797 -7.016 1.729 1.00 89.38 89 LEU A N 1
ATOM 732 C CA . LEU A 1 89 ? -2.948 -5.653 1.235 1.00 89.38 89 LEU A CA 1
ATOM 733 C C . LEU A 1 89 ? -1.687 -5.158 0.515 1.00 89.38 89 LEU A C 1
ATOM 735 O O . LEU A 1 89 ? -1.797 -4.588 -0.566 1.00 89.38 89 LEU A O 1
ATOM 739 N N . LYS A 1 90 ? -0.489 -5.461 1.032 1.00 89.12 90 LYS A N 1
ATOM 740 C CA . LYS A 1 90 ? 0.794 -5.125 0.392 1.00 89.12 90 LYS A CA 1
ATOM 741 C C . LYS A 1 90 ? 0.900 -5.702 -1.016 1.00 89.12 90 LYS A C 1
ATOM 743 O O . LYS A 1 90 ? 1.381 -5.037 -1.931 1.00 89.12 90 LYS A O 1
ATOM 748 N N . LYS A 1 91 ? 0.469 -6.955 -1.193 1.00 88.69 91 LYS A N 1
ATOM 749 C CA . LYS A 1 91 ? 0.516 -7.643 -2.488 1.00 88.69 91 LYS A CA 1
ATOM 750 C C . LYS A 1 91 ? -0.406 -6.971 -3.504 1.00 88.69 91 LYS A C 1
ATOM 752 O O . LYS A 1 91 ? -0.013 -6.822 -4.659 1.00 88.69 91 LYS A O 1
ATOM 757 N N . ILE A 1 92 ? -1.599 -6.567 -3.071 1.00 89.00 92 ILE A N 1
ATOM 758 C CA . ILE A 1 92 ? -2.552 -5.835 -3.910 1.00 89.00 92 ILE A CA 1
ATOM 759 C C . ILE A 1 92 ? -1.988 -4.446 -4.219 1.00 89.00 92 ILE A C 1
ATOM 761 O O . ILE A 1 92 ? -1.873 -4.111 -5.385 1.00 89.00 92 ILE A O 1
ATOM 765 N N . TRP A 1 93 ? -1.508 -3.705 -3.219 1.00 90.25 93 TRP A N 1
ATOM 766 C CA . TRP A 1 93 ? -0.979 -2.344 -3.362 1.00 90.25 93 TRP A CA 1
ATOM 767 C C . TRP A 1 93 ? 0.185 -2.235 -4.349 1.00 90.25 93 TRP A C 1
ATOM 769 O O . TRP A 1 93 ? 0.222 -1.326 -5.170 1.00 90.25 93 TRP A O 1
ATOM 779 N N . ILE A 1 94 ? 1.145 -3.164 -4.295 1.00 85.50 94 ILE A N 1
ATOM 780 C CA . ILE A 1 94 ? 2.300 -3.155 -5.209 1.00 85.50 94 ILE A CA 1
ATOM 781 C C . ILE A 1 94 ? 1.871 -3.455 -6.654 1.00 85.50 94 ILE A C 1
ATOM 783 O O . ILE A 1 94 ? 2.494 -2.962 -7.593 1.00 85.50 94 ILE A O 1
ATOM 787 N N . LYS A 1 95 ? 0.834 -4.280 -6.838 1.00 85.75 95 LYS A N 1
ATOM 788 C CA . LYS A 1 95 ? 0.350 -4.692 -8.161 1.00 85.75 95 LYS A CA 1
ATOM 789 C C . LYS A 1 95 ? -0.627 -3.677 -8.759 1.00 85.75 95 LYS A C 1
ATOM 791 O O . LYS A 1 95 ? -0.550 -3.394 -9.949 1.00 85.75 95 LYS A O 1
ATOM 796 N N . ASP A 1 96 ? -1.538 -3.182 -7.936 1.00 86.94 96 ASP A N 1
ATOM 797 C CA . ASP A 1 96 ? -2.613 -2.260 -8.271 1.00 86.94 96 ASP A CA 1
ATOM 798 C C . ASP A 1 96 ? -2.945 -1.384 -7.042 1.00 86.94 96 ASP A C 1
ATOM 800 O O . ASP A 1 96 ? -3.771 -1.752 -6.195 1.00 86.94 96 ASP A O 1
ATOM 804 N N . PRO A 1 97 ? -2.300 -0.209 -6.926 1.00 83.38 97 PRO A N 1
ATOM 805 C CA . PRO A 1 97 ? -2.564 0.731 -5.841 1.00 83.38 97 PRO A CA 1
ATOM 806 C C . PRO A 1 97 ? -4.020 1.210 -5.797 1.00 83.38 97 PRO A C 1
ATOM 808 O O . PRO A 1 97 ? -4.534 1.516 -4.722 1.00 83.38 97 PRO A O 1
ATOM 811 N N . LYS A 1 98 ? -4.702 1.277 -6.949 1.00 85.19 98 LYS A N 1
ATOM 812 C CA . LYS A 1 98 ? -6.080 1.771 -7.021 1.00 85.19 98 LYS A CA 1
ATOM 813 C C . LYS A 1 98 ? -7.040 0.759 -6.404 1.00 85.19 98 LYS A C 1
ATOM 815 O O . LYS A 1 98 ? -7.820 1.131 -5.531 1.00 85.19 98 LYS A O 1
ATOM 820 N N . ALA A 1 99 ? -6.913 -0.512 -6.777 1.00 87.44 99 ALA A N 1
ATOM 821 C CA . ALA A 1 99 ? -7.700 -1.588 -6.177 1.00 87.44 99 ALA A CA 1
ATOM 822 C C . ALA A 1 99 ? -7.446 -1.718 -4.664 1.00 87.44 99 ALA A C 1
ATOM 824 O O . ALA A 1 99 ? -8.368 -1.981 -3.892 1.00 87.44 99 ALA A O 1
ATOM 825 N N . ALA A 1 100 ? -6.202 -1.504 -4.216 1.00 86.00 100 ALA A N 1
ATOM 826 C CA . ALA A 1 100 ? -5.887 -1.505 -2.789 1.00 86.00 100 ALA A CA 1
ATOM 827 C C . ALA A 1 100 ? -6.589 -0.361 -2.038 1.00 86.00 100 ALA A C 1
ATOM 829 O O . ALA A 1 100 ? -7.135 -0.592 -0.960 1.00 86.00 100 ALA A O 1
ATOM 830 N N . ASN A 1 101 ? -6.621 0.844 -2.614 1.00 82.50 101 ASN A N 1
ATOM 831 C CA . ASN A 1 101 ? -7.342 1.980 -2.036 1.00 82.50 101 ASN A CA 1
ATOM 832 C C . ASN A 1 101 ? -8.855 1.736 -1.981 1.00 82.50 101 ASN A C 1
ATOM 834 O O . ASN A 1 101 ? -9.470 2.008 -0.956 1.00 82.50 101 ASN A O 1
ATOM 838 N N . GLU A 1 102 ? -9.447 1.165 -3.032 1.00 86.75 102 GLU A N 1
ATOM 839 C CA . GLU A 1 102 ? -10.875 0.816 -3.042 1.00 86.75 102 GLU A CA 1
ATOM 840 C C . GLU A 1 102 ? -11.226 -0.185 -1.927 1.00 86.75 102 GLU A C 1
ATOM 842 O O . GLU A 1 102 ? -12.213 0.007 -1.216 1.00 86.75 102 GLU A O 1
ATOM 847 N N . LEU A 1 103 ? -10.388 -1.206 -1.710 1.00 86.25 103 LEU A N 1
ATOM 848 C CA . LEU A 1 103 ? -10.571 -2.181 -0.628 1.00 86.25 103 LEU A CA 1
ATOM 849 C C . LEU A 1 103 ? -10.521 -1.525 0.763 1.00 86.25 103 LEU A C 1
ATOM 851 O O . LEU A 1 103 ? -11.318 -1.863 1.643 1.00 86.25 103 LEU A O 1
ATOM 855 N N . ILE A 1 104 ? -9.586 -0.592 0.963 1.00 83.31 104 ILE A N 1
ATOM 856 C CA . ILE A 1 104 ? -9.458 0.180 2.206 1.00 83.31 104 ILE A CA 1
ATOM 857 C C . ILE A 1 104 ? -10.729 1.002 2.430 1.00 83.31 104 ILE A C 1
ATOM 859 O O . ILE A 1 104 ? -11.349 0.863 3.482 1.00 83.31 104 ILE A O 1
ATOM 863 N N . SER A 1 105 ? -11.161 1.788 1.440 1.00 80.56 105 SER A N 1
ATOM 864 C CA . SER A 1 105 ? -12.360 2.629 1.546 1.00 80.56 105 SER A CA 1
ATOM 865 C C . SER A 1 105 ? -13.620 1.819 1.852 1.00 80.56 105 SER A C 1
ATOM 867 O O . SER A 1 105 ? -14.376 2.179 2.751 1.00 80.56 105 SER A O 1
ATOM 869 N N . GLN A 1 106 ? -13.828 0.689 1.169 1.00 83.44 106 GLN A N 1
ATOM 870 C CA . GLN A 1 106 ? -14.970 -0.193 1.443 1.00 83.44 106 GLN A CA 1
ATOM 871 C C . GLN A 1 106 ? -14.943 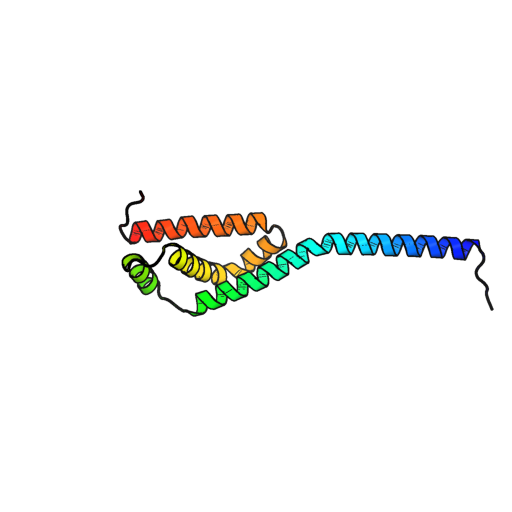-0.740 2.874 1.00 83.44 106 GLN A C 1
ATOM 873 O O . GLN A 1 106 ? -15.985 -0.829 3.525 1.00 83.44 106 GLN A O 1
ATOM 878 N N . THR A 1 107 ? -13.754 -1.077 3.379 1.00 81.38 107 THR A N 1
ATOM 879 C CA . THR A 1 107 ? -13.595 -1.584 4.744 1.00 81.38 107 THR A CA 1
ATOM 880 C C . THR A 1 107 ? -13.899 -0.508 5.782 1.00 81.38 107 THR A C 1
ATOM 882 O O . THR A 1 107 ? -14.581 -0.813 6.756 1.00 81.38 107 THR A O 1
ATOM 885 N N . VAL A 1 108 ? -13.436 0.733 5.584 1.00 76.75 108 VAL A N 1
ATOM 886 C CA . VAL A 1 108 ? -13.748 1.856 6.491 1.00 76.75 108 VAL A CA 1
ATOM 887 C C . VAL A 1 108 ? -15.253 2.055 6.577 1.00 76.75 108 VAL A C 1
ATOM 889 O O . VAL A 1 108 ? -15.803 1.983 7.670 1.00 76.75 108 VAL A O 1
ATOM 892 N N . ILE A 1 109 ? -15.925 2.181 5.429 1.00 77.50 109 ILE A N 1
ATOM 893 C CA . ILE A 1 109 ? -17.372 2.419 5.361 1.00 77.50 109 ILE A CA 1
ATOM 894 C C . ILE A 1 109 ? -18.153 1.303 6.063 1.00 77.50 109 ILE A C 1
ATOM 896 O O . ILE A 1 109 ? -19.043 1.576 6.865 1.00 77.50 109 ILE A O 1
ATOM 900 N N . ALA A 1 110 ? -17.831 0.036 5.781 1.00 77.50 110 ALA A N 1
ATOM 901 C CA . ALA A 1 110 ? -18.532 -1.096 6.386 1.00 77.50 110 ALA A CA 1
ATOM 902 C C . ALA A 1 110 ? -18.378 -1.125 7.914 1.00 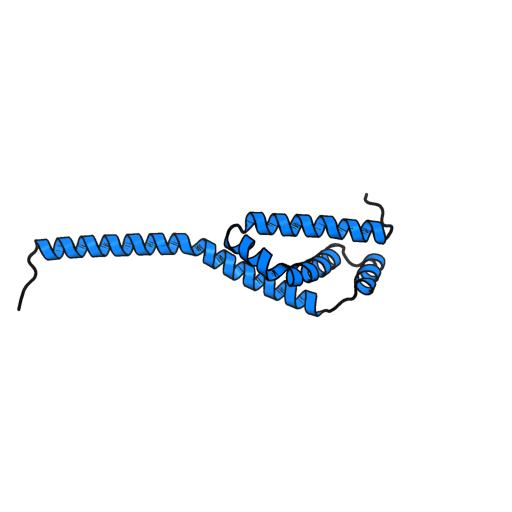77.50 110 ALA A C 1
ATOM 904 O O . ALA A 1 110 ? -19.298 -1.506 8.636 1.00 77.50 110 ALA A O 1
ATOM 905 N N . ARG A 1 111 ? -17.206 -0.728 8.410 1.00 71.69 111 ARG A N 1
ATOM 906 C CA . ARG A 1 111 ? -16.870 -0.808 9.830 1.00 71.69 111 ARG A CA 1
ATOM 907 C C . ARG A 1 111 ? -17.360 0.406 10.606 1.00 71.69 111 ARG A C 1
ATOM 909 O O . ARG A 1 111 ? -17.815 0.232 11.728 1.00 71.69 111 ARG A O 1
ATOM 916 N N . TYR A 1 112 ? -17.341 1.585 9.992 1.00 70.38 112 TYR A N 1
ATOM 917 C CA . TYR A 1 112 ? -18.001 2.781 10.506 1.00 70.38 112 TYR A CA 1
ATOM 918 C C . TYR A 1 112 ? -19.496 2.518 10.723 1.00 70.38 112 TYR A C 1
ATOM 920 O O . TYR A 1 112 ? -19.972 2.636 11.848 1.00 70.38 112 TYR A O 1
ATOM 928 N N . LYS A 1 113 ? -20.194 1.991 9.702 1.00 74.19 113 LYS A N 1
ATOM 929 C CA . LYS A 1 113 ? -21.610 1.591 9.813 1.00 74.19 113 LYS A CA 1
ATOM 930 C C . LYS A 1 113 ? -21.875 0.651 10.988 1.00 74.19 113 LYS A C 1
ATOM 932 O O . LYS A 1 113 ? -22.766 0.912 11.781 1.00 74.19 113 LYS A O 1
ATOM 937 N N . TYR A 1 114 ? -21.053 -0.389 11.151 1.00 73.44 114 TYR A N 1
ATOM 938 C CA . TYR A 1 114 ? -21.163 -1.302 12.293 1.00 73.44 114 TYR A CA 1
ATOM 939 C C . TYR A 1 114 ? -21.105 -0.572 13.644 1.00 73.44 114 TYR A C 1
ATOM 941 O O . TYR A 1 114 ? -21.871 -0.893 14.548 1.00 73.44 114 TYR A O 1
ATOM 949 N N . TYR A 1 115 ? -20.211 0.406 13.804 1.00 67.31 115 TYR A N 1
ATOM 950 C CA . TYR A 1 115 ? -20.102 1.147 15.059 1.00 67.31 115 TYR A CA 1
ATOM 951 C C . TYR A 1 115 ? -21.240 2.153 15.271 1.00 67.31 115 TYR A C 1
ATOM 953 O O . TYR A 1 115 ? -21.656 2.320 16.416 1.00 67.31 115 TYR A O 1
ATOM 961 N N . CYS A 1 116 ? -21.783 2.766 14.216 1.00 67.62 116 CYS A N 1
ATOM 962 C CA . CYS A 1 116 ? -22.998 3.584 14.308 1.00 67.62 116 CYS A CA 1
ATOM 963 C C . CYS A 1 116 ? -24.203 2.738 14.745 1.00 67.62 116 CYS A C 1
ATOM 965 O O . CYS A 1 116 ? -24.892 3.101 15.699 1.00 67.62 116 CYS A O 1
ATOM 967 N N . ASP A 1 117 ? -24.381 1.563 14.131 1.00 70.06 117 ASP A N 1
ATOM 968 C CA . ASP A 1 117 ? -25.475 0.630 14.433 1.00 70.06 117 ASP A CA 1
ATOM 969 C C . ASP A 1 117 ? -25.389 0.096 15.875 1.00 70.06 117 ASP A C 1
ATOM 971 O O . ASP A 1 117 ? -26.386 0.028 16.592 1.00 70.06 117 ASP A O 1
ATOM 975 N N . VAL A 1 118 ? -24.183 -0.259 16.336 1.00 65.31 118 VAL A N 1
ATOM 976 C CA . VAL A 1 118 ? -23.935 -0.717 17.718 1.00 65.31 118 VAL A CA 1
ATOM 977 C C . VAL A 1 118 ? -23.992 0.443 18.724 1.00 65.31 118 VAL A C 1
ATOM 979 O O . VAL A 1 118 ? -24.309 0.241 19.898 1.00 65.31 118 VAL A O 1
ATOM 982 N N . GLY A 1 119 ? -23.677 1.660 18.279 1.00 57.72 119 GLY A N 1
ATOM 983 C CA . GLY A 1 119 ? -23.699 2.886 19.074 1.00 57.72 119 GLY A CA 1
ATOM 984 C C . GLY A 1 119 ? -25.089 3.501 19.248 1.00 57.72 119 GLY A C 1
ATOM 985 O O . GLY A 1 119 ? -25.263 4.290 20.177 1.00 57.72 119 GLY A O 1
ATOM 986 N N . GLY A 1 120 ? -26.064 3.119 18.416 1.00 55.03 120 GLY A N 1
ATOM 987 C CA . GLY A 1 120 ? -27.415 3.687 18.410 1.00 55.03 120 GLY A CA 1
ATOM 988 C C . GLY A 1 120 ? -27.491 5.095 17.808 1.00 55.03 120 GLY A C 1
ATOM 989 O O . GLY A 1 120 ? -28.364 5.863 18.203 1.00 55.03 120 GLY A O 1
ATOM 990 N N . LEU A 1 121 ? -26.569 5.449 16.908 1.00 52.66 121 LEU A N 1
ATOM 991 C CA . LEU A 1 121 ? -26.572 6.733 16.200 1.00 52.66 121 LEU A CA 1
ATOM 992 C C . LEU A 1 121 ? -27.316 6.572 14.868 1.00 52.66 121 LEU A C 1
ATOM 994 O O . LEU A 1 121 ? -26.924 5.751 14.039 1.00 52.66 121 LEU A O 1
ATOM 998 N N . GLU A 1 122 ? -28.400 7.329 14.682 1.00 46.94 122 GLU A N 1
ATOM 999 C CA . GLU A 1 122 ? -29.137 7.381 13.415 1.00 46.94 122 GLU A CA 1
ATOM 1000 C C . GLU A 1 122 ? -28.367 8.210 12.378 1.00 46.94 122 GLU A C 1
ATOM 1002 O O . GLU A 1 122 ? -27.714 9.200 12.699 1.00 46.94 122 GLU A O 1
ATOM 1007 N N . TYR A 1 123 ? -28.415 7.745 11.131 1.00 45.50 123 TYR A N 1
ATOM 1008 C CA . TYR A 1 123 ? -27.726 8.334 9.988 1.00 45.50 123 TYR A CA 1
ATOM 1009 C C . TYR A 1 123 ? -28.639 9.406 9.370 1.00 45.50 123 TYR A C 1
ATOM 1011 O O . TYR A 1 123 ? -29.679 9.039 8.819 1.00 45.50 123 TYR A O 1
ATOM 1019 N N . ASP A 1 124 ? -28.259 10.684 9.454 1.00 45.84 124 ASP A N 1
ATOM 1020 C CA . ASP A 1 124 ? -28.904 11.788 8.714 1.00 45.84 124 ASP A CA 1
ATOM 1021 C C . ASP A 1 124 ? -28.266 11.991 7.326 1.00 45.84 124 ASP A C 1
ATOM 1023 O O . ASP A 1 124 ? -27.014 11.960 7.218 1.00 45.84 124 ASP A O 1
#